Protein AF-K6ZWY1-F1 (afdb_monomer_lite)

Secondary structure (DSSP, 8-state):
-HHHHHHHHHHHHHHHHHHHHHHHHHHHHT--S-HHHHHHHHHHHHHTTT-S--HHHHHHHHHHHHTHHHHHHHHHHHHHTTHHHHHHHHHHHHHHHHHHHHHHHHHHHHHHHHH-TTTHHHHHHHHHHHHHHHHTT-

Sequence (138 aa):
MIRTWVRGIVGFTALCCIYFISLFCVHYFLIPFPPALIGIFILLIFLLPQRKVPTALTQSARPLLAHMGLFLLPALISVLLYGDLFLQHYMALIIAVLLSTIVSLGITLWLSQRILSGVQTAEQVTASITNERKDNGE

Structure (mmCIF, N/CA/C/O backbone):
data_AF-K6ZWY1-F1
#
_entry.id   AF-K6ZWY1-F1
#
loop_
_atom_site.group_PDB
_atom_site.id
_atom_site.type_symbol
_atom_site.label_atom_id
_atom_site.label_alt_id
_atom_site.label_comp_id
_atom_site.label_asym_id
_atom_site.label_entity_id
_atom_site.label_seq_id
_atom_site.pdbx_PDB_ins_code
_atom_site.Cartn_x
_atom_site.Cartn_y
_atom_site.Cartn_z
_atom_site.occupancy
_atom_site.B_iso_or_equiv
_atom_site.auth_seq_id
_atom_site.auth_comp_id
_atom_site.auth_asym_id
_atom_site.auth_atom_id
_atom_site.pdbx_PDB_model_num
ATOM 1 N N . MET A 1 1 ? -21.014 -22.723 14.190 1.00 54.94 1 MET A N 1
ATOM 2 C CA . MET A 1 1 ? -20.399 -22.644 12.844 1.00 54.94 1 MET A CA 1
ATOM 3 C C . MET A 1 1 ? -21.133 -21.694 11.891 1.00 54.94 1 MET A C 1
ATOM 5 O O . MET A 1 1 ? -20.483 -20.815 11.352 1.00 54.94 1 MET A O 1
ATOM 9 N N . ILE A 1 2 ? -22.463 -21.771 11.737 1.00 60.81 2 ILE A N 1
ATOM 10 C CA . ILE A 1 2 ? -23.239 -20.884 10.833 1.00 60.81 2 ILE A CA 1
ATOM 11 C C . ILE A 1 2 ? -23.092 -19.377 11.150 1.00 60.81 2 ILE A C 1
ATOM 13 O O . ILE A 1 2 ? -22.955 -18.549 10.255 1.00 60.81 2 ILE A O 1
ATOM 17 N N . ARG A 1 3 ? -23.063 -18.995 12.435 1.00 62.03 3 ARG A N 1
ATOM 18 C CA . ARG A 1 3 ? -23.113 -17.580 12.856 1.00 62.03 3 ARG A CA 1
ATOM 19 C C . ARG A 1 3 ? -21.853 -16.765 12.517 1.00 62.03 3 ARG A C 1
ATOM 21 O O . ARG A 1 3 ? -21.929 -15.546 12.434 1.00 62.03 3 ARG A O 1
ATOM 28 N N . THR A 1 4 ? -20.697 -17.407 12.340 1.00 66.44 4 THR A N 1
ATOM 29 C CA . THR A 1 4 ? -19.438 -16.742 11.946 1.00 66.44 4 THR A CA 1
ATOM 30 C C . THR A 1 4 ? -19.310 -16.588 10.432 1.00 66.44 4 THR A C 1
ATOM 32 O O . THR A 1 4 ? -18.688 -15.635 9.972 1.00 66.44 4 THR A O 1
ATOM 35 N N . TRP A 1 5 ? -19.953 -17.469 9.664 1.00 64.62 5 TRP A N 1
ATOM 36 C CA . TRP A 1 5 ? -20.068 -17.364 8.208 1.00 64.62 5 TRP A CA 1
ATOM 37 C C . TRP A 1 5 ? -20.982 -16.214 7.792 1.00 64.62 5 TRP A C 1
ATOM 39 O O . TRP A 1 5 ? -20.609 -15.409 6.944 1.00 64.62 5 TRP A O 1
ATOM 49 N N . VAL A 1 6 ? -22.125 -16.062 8.470 1.00 73.44 6 VAL A N 1
ATOM 50 C CA . VAL A 1 6 ? -23.040 -14.931 8.241 1.00 73.44 6 VAL A CA 1
ATOM 51 C C . VAL A 1 6 ? -22.335 -13.594 8.499 1.00 73.44 6 VAL A C 1
ATOM 53 O O . VAL A 1 6 ? -22.492 -12.654 7.729 1.00 73.44 6 VAL A O 1
ATOM 56 N N . ARG A 1 7 ? -21.486 -13.512 9.532 1.00 74.12 7 ARG A N 1
ATOM 57 C CA . ARG A 1 7 ? -20.698 -12.299 9.823 1.00 74.12 7 ARG A CA 1
ATOM 58 C C . ARG A 1 7 ? -19.667 -11.994 8.731 1.00 74.12 7 ARG A C 1
ATOM 60 O O . ARG A 1 7 ? -19.475 -10.825 8.422 1.00 74.12 7 ARG A O 1
ATOM 67 N N . GLY A 1 8 ? -19.048 -13.012 8.132 1.00 77.50 8 GLY A N 1
ATOM 68 C CA . GLY A 1 8 ? -18.159 -12.833 6.979 1.00 77.50 8 GLY A CA 1
ATOM 69 C C . GLY A 1 8 ? -18.906 -12.330 5.741 1.00 77.50 8 GLY A C 1
ATOM 70 O O . GLY A 1 8 ? -18.492 -11.367 5.113 1.00 77.50 8 GLY A O 1
ATOM 71 N N . ILE A 1 9 ? -20.072 -12.897 5.433 1.00 83.75 9 ILE A N 1
ATOM 72 C CA . ILE A 1 9 ? -20.880 -12.438 4.291 1.00 83.75 9 ILE A CA 1
ATOM 73 C C . ILE A 1 9 ? -21.325 -10.985 4.485 1.00 83.75 9 ILE A C 1
ATOM 75 O O . ILE A 1 9 ? -21.186 -10.179 3.574 1.00 83.75 9 ILE A O 1
ATOM 79 N N . VAL A 1 10 ? -21.778 -10.616 5.687 1.00 84.75 10 VAL A N 1
ATOM 80 C CA . VAL A 1 10 ? -22.159 -9.228 6.000 1.00 84.75 10 VAL A CA 1
ATOM 81 C C . VAL A 1 10 ? -20.975 -8.268 5.833 1.00 84.75 10 VAL A C 1
ATOM 83 O O . VAL A 1 10 ? -21.147 -7.176 5.297 1.00 84.75 10 VAL A O 1
ATOM 86 N N . GLY A 1 11 ? -19.771 -8.667 6.254 1.00 84.62 11 GLY A N 1
ATOM 87 C CA . GLY A 1 11 ? -18.563 -7.864 6.063 1.00 84.62 11 GLY A CA 1
ATOM 88 C C . GLY A 1 11 ? -18.199 -7.695 4.590 1.00 84.62 11 GLY A C 1
ATOM 89 O O . GLY A 1 11 ? -17.948 -6.573 4.154 1.00 84.62 11 GLY A O 1
ATOM 90 N N . PHE A 1 12 ? -18.219 -8.782 3.818 1.00 86.81 12 PHE A N 1
ATOM 91 C CA . PHE A 1 12 ? -17.948 -8.759 2.381 1.00 86.81 12 PHE A CA 1
ATOM 92 C C . PHE A 1 12 ? -18.961 -7.897 1.619 1.00 86.81 12 PHE A C 1
ATOM 94 O O . PHE A 1 12 ? -18.564 -7.032 0.842 1.00 86.81 12 PHE A O 1
ATOM 101 N N . THR A 1 13 ? -20.257 -8.049 1.903 1.00 89.94 13 THR A N 1
ATOM 102 C CA . THR A 1 13 ? -21.308 -7.213 1.309 1.00 89.94 13 THR A CA 1
ATOM 103 C C . THR A 1 13 ? -21.108 -5.740 1.654 1.00 89.94 13 THR A C 1
ATOM 105 O O . THR A 1 13 ? -21.207 -4.895 0.769 1.00 89.94 13 THR A O 1
ATOM 108 N N . ALA A 1 14 ? -20.760 -5.414 2.902 1.00 88.38 14 ALA A N 1
ATOM 109 C CA . ALA A 1 14 ? -20.471 -4.035 3.293 1.00 88.38 14 ALA A CA 1
ATOM 110 C C . ALA A 1 14 ? -19.263 -3.452 2.531 1.00 88.38 14 ALA A C 1
ATOM 112 O O . ALA A 1 14 ? -19.341 -2.326 2.041 1.00 88.38 14 ALA A O 1
ATOM 113 N N . LEU A 1 15 ? -18.180 -4.226 2.376 1.00 89.50 15 LEU A N 1
ATOM 114 C CA . LEU A 1 15 ? -17.003 -3.852 1.577 1.00 89.50 15 LEU A CA 1
ATOM 115 C C . LEU A 1 15 ? -17.368 -3.619 0.101 1.00 89.50 15 LEU A C 1
ATOM 117 O O . LEU A 1 15 ? -16.975 -2.601 -0.469 1.00 89.50 15 LEU A O 1
ATOM 121 N N . CYS A 1 16 ? -18.158 -4.510 -0.503 1.00 90.25 16 CYS A N 1
ATOM 122 C CA . CYS A 1 16 ? -18.638 -4.356 -1.878 1.00 90.25 16 CYS A CA 1
ATOM 123 C C . CYS A 1 16 ? -19.538 -3.130 -2.048 1.00 90.25 16 CYS A C 1
ATOM 125 O O . CYS A 1 16 ? -19.345 -2.375 -2.998 1.00 90.25 16 CYS A O 1
ATOM 127 N N . CYS A 1 17 ? -20.479 -2.891 -1.130 1.00 91.56 17 CYS A N 1
ATOM 128 C CA . CYS A 1 17 ? -21.318 -1.694 -1.153 1.00 91.56 17 CYS A CA 1
ATOM 129 C C . CYS A 1 17 ? -20.460 -0.426 -1.093 1.00 91.56 17 CYS A C 1
ATOM 131 O O . CYS A 1 17 ? -20.617 0.454 -1.933 1.00 91.56 17 CYS A O 1
ATOM 133 N N . ILE A 1 18 ? -19.504 -0.354 -0.164 1.00 91.31 18 ILE A N 1
ATOM 134 C CA . ILE A 1 18 ? -18.591 0.792 -0.050 1.00 91.31 18 ILE A CA 1
ATOM 135 C C . ILE A 1 18 ? -17.792 1.001 -1.337 1.00 91.31 18 ILE A C 1
ATOM 137 O O . ILE A 1 18 ? -17.680 2.135 -1.807 1.00 91.31 18 ILE A O 1
ATOM 141 N N . TYR A 1 19 ? -17.273 -0.071 -1.937 1.00 91.81 19 TYR A N 1
ATOM 142 C CA . TYR A 1 19 ? -16.568 0.018 -3.213 1.00 91.81 19 TYR A CA 1
ATOM 143 C C . TYR A 1 19 ? -17.478 0.544 -4.331 1.00 91.81 19 TYR A C 1
ATOM 145 O O . TYR A 1 19 ? -17.065 1.416 -5.089 1.00 91.81 19 TYR A O 1
ATOM 153 N N . PHE A 1 20 ? -18.730 0.086 -4.398 1.00 92.19 20 PHE A N 1
ATOM 154 C CA . PHE A 1 20 ? -19.693 0.519 -5.414 1.00 92.19 20 PHE A CA 1
ATOM 155 C C . PHE A 1 20 ? -20.093 1.992 -5.257 1.00 92.19 20 PHE A C 1
ATOM 157 O O . PHE A 1 20 ? -20.112 2.733 -6.238 1.00 92.19 20 PHE A O 1
ATOM 164 N N . ILE A 1 21 ? -20.333 2.445 -4.020 1.00 91.12 21 ILE A N 1
ATOM 165 C CA . ILE A 1 21 ? -20.537 3.870 -3.719 1.00 91.12 21 ILE A CA 1
ATOM 166 C C . ILE A 1 21 ? -19.304 4.682 -4.133 1.00 91.12 21 ILE A C 1
ATOM 168 O O . ILE A 1 21 ? -19.434 5.756 -4.715 1.00 91.12 21 ILE A O 1
ATOM 172 N N . SER A 1 22 ? -18.105 4.167 -3.862 1.00 90.94 22 SER A N 1
ATOM 173 C CA . SER A 1 22 ? -16.857 4.847 -4.217 1.00 90.94 22 SER A CA 1
ATOM 174 C C . SER A 1 22 ? -16.684 4.949 -5.731 1.00 90.94 22 SER A C 1
ATOM 176 O O . SER A 1 22 ? -16.309 6.005 -6.227 1.00 90.94 22 SER A O 1
ATOM 178 N N . LEU A 1 23 ? -17.015 3.887 -6.470 1.00 91.50 23 LEU A N 1
ATOM 179 C CA . LEU A 1 23 ? -17.001 3.858 -7.932 1.00 91.50 23 LEU A CA 1
ATOM 180 C C . LEU A 1 23 ? -17.960 4.898 -8.518 1.00 91.50 23 LEU A C 1
ATOM 182 O O . LEU A 1 23 ? -17.579 5.663 -9.401 1.00 91.50 23 LEU A O 1
ATOM 186 N N . PHE A 1 24 ? -19.182 4.954 -7.984 1.00 90.81 24 PHE A N 1
ATOM 187 C CA . PHE A 1 24 ? -20.179 5.944 -8.375 1.00 90.81 24 PHE A CA 1
ATOM 188 C C . PHE A 1 24 ? -19.669 7.364 -8.099 1.00 90.81 24 PHE A C 1
ATOM 190 O O . PHE A 1 24 ? -19.704 8.215 -8.980 1.00 90.81 24 PHE A O 1
ATOM 197 N N . CYS A 1 25 ? -19.098 7.605 -6.918 1.00 87.56 25 CYS A N 1
ATOM 198 C CA . CYS A 1 25 ? -18.538 8.904 -6.558 1.00 87.56 25 CYS A CA 1
ATOM 199 C C . CYS A 1 25 ? -17.401 9.329 -7.505 1.00 87.56 25 CYS A C 1
ATOM 201 O O . CYS A 1 25 ? -17.454 10.424 -8.058 1.00 87.56 25 CYS A O 1
ATOM 203 N N . VAL A 1 26 ? -16.422 8.450 -7.765 1.00 89.06 26 VAL A N 1
ATOM 204 C CA . VAL A 1 26 ? -15.314 8.716 -8.704 1.00 89.06 26 VAL A CA 1
ATOM 205 C C . VAL A 1 26 ? -15.836 9.056 -10.101 1.00 89.06 26 VAL A C 1
ATOM 207 O O . VAL A 1 26 ? -15.355 10.009 -10.711 1.00 89.06 26 VAL A O 1
ATOM 210 N N . HIS A 1 27 ? -16.828 8.308 -10.592 1.00 86.44 27 HIS A N 1
ATOM 211 C CA . HIS A 1 27 ? -17.398 8.526 -11.920 1.00 86.44 27 HIS A CA 1
ATOM 212 C C . HIS A 1 27 ? -18.105 9.883 -12.034 1.00 86.44 27 HIS A C 1
ATOM 214 O O . HIS A 1 27 ? -17.904 10.595 -13.014 1.00 86.44 27 HIS A O 1
ATOM 220 N N . TYR A 1 28 ? -18.879 10.274 -11.018 1.00 86.50 28 TYR A N 1
ATOM 221 C CA . TYR A 1 28 ? -19.583 11.561 -11.006 1.00 86.50 28 TYR A CA 1
ATOM 222 C C . TYR A 1 28 ? -18.647 12.758 -10.839 1.00 86.50 28 TYR A C 1
ATOM 224 O O . TYR A 1 28 ? -18.879 13.806 -11.435 1.00 86.50 28 TYR A O 1
ATOM 232 N N . PHE A 1 29 ? -17.599 12.618 -10.029 1.00 82.25 29 PHE A N 1
ATOM 233 C CA . PHE A 1 29 ? -16.664 13.705 -9.741 1.00 82.25 29 PHE A CA 1
ATOM 234 C C . PHE A 1 29 ? -15.498 13.801 -10.744 1.00 82.25 29 PHE A C 1
ATOM 236 O O . PHE A 1 29 ? -14.686 14.715 -10.628 1.00 82.25 29 PHE A O 1
ATOM 243 N N . LEU A 1 30 ? -15.397 12.872 -11.709 1.00 79.06 30 LEU A N 1
ATOM 244 C CA . LEU A 1 30 ? -14.290 12.756 -12.678 1.00 79.06 30 LEU A CA 1
ATOM 245 C C . LEU A 1 30 ? -12.891 12.802 -12.033 1.00 79.06 30 LEU A C 1
ATOM 247 O O . LEU A 1 30 ? -11.923 13.297 -12.610 1.00 79.06 30 LEU A O 1
ATOM 251 N N . ILE A 1 31 ? -12.770 12.276 -10.817 1.00 79.38 31 ILE A N 1
ATOM 252 C CA . ILE A 1 31 ? -11.514 12.287 -10.069 1.00 79.38 31 ILE A CA 1
ATOM 253 C C . ILE A 1 31 ? -10.580 11.179 -10.606 1.00 79.38 31 ILE A C 1
ATOM 255 O O . ILE A 1 31 ? -10.994 10.021 -10.658 1.00 79.38 31 ILE A O 1
ATOM 259 N N . PRO A 1 32 ? -9.304 11.465 -10.940 1.00 79.94 32 PRO A N 1
ATOM 260 C CA . PRO A 1 32 ? -8.363 10.481 -11.484 1.00 79.94 32 PRO A CA 1
ATOM 261 C C . PRO A 1 32 ? -7.731 9.598 -10.389 1.00 79.94 32 PRO A C 1
ATOM 263 O O . PRO A 1 32 ? -6.513 9.435 -10.340 1.00 79.94 32 PRO A O 1
ATOM 266 N N . PHE A 1 33 ? -8.536 9.034 -9.481 1.00 80.69 33 PHE A N 1
ATOM 267 C CA . PHE A 1 33 ? -8.044 8.164 -8.406 1.00 80.69 33 PHE A CA 1
ATOM 268 C C . PHE A 1 33 ? -8.692 6.774 -8.429 1.00 80.69 33 PHE A C 1
ATOM 270 O O . PHE A 1 33 ? -9.870 6.643 -8.771 1.00 80.69 33 PHE A O 1
ATOM 277 N N . PRO A 1 34 ? -7.957 5.724 -8.007 1.00 85.44 34 PRO A N 1
ATOM 278 C CA . PRO A 1 34 ? -8.528 4.403 -7.794 1.00 85.44 34 PRO A CA 1
ATOM 279 C C . PRO A 1 34 ? -9.737 4.465 -6.841 1.00 85.44 34 PRO A C 1
ATOM 281 O O . PRO A 1 34 ? -9.604 4.995 -5.733 1.00 85.44 34 PRO A O 1
ATOM 284 N N . PRO A 1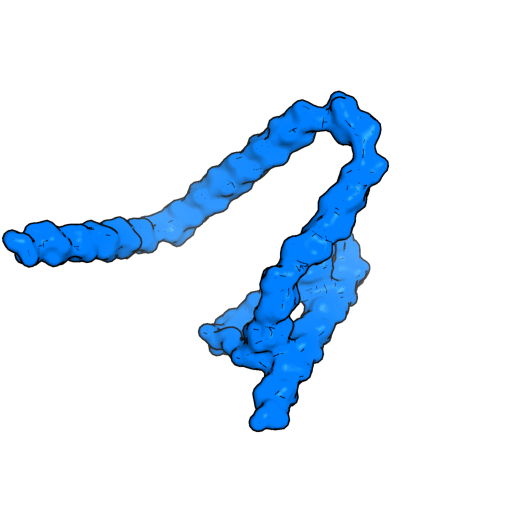 35 ? -10.884 3.851 -7.190 1.00 86.88 35 PRO A N 1
ATOM 285 C CA . PRO A 1 35 ? -12.070 3.815 -6.327 1.00 86.88 35 PRO A CA 1
ATOM 286 C C . PRO A 1 35 ? -11.792 3.235 -4.935 1.00 86.88 35 PRO A C 1
ATOM 288 O O . PRO A 1 35 ? -12.422 3.625 -3.955 1.00 86.88 35 PRO A O 1
ATOM 291 N N . ALA A 1 36 ? -10.803 2.341 -4.827 1.00 88.75 36 ALA A N 1
ATOM 292 C CA . ALA A 1 36 ? -10.359 1.768 -3.560 1.00 88.75 36 ALA A CA 1
ATOM 293 C C . ALA A 1 36 ? -9.840 2.824 -2.562 1.00 88.75 36 ALA A C 1
ATOM 295 O O . ALA A 1 36 ? -10.081 2.681 -1.364 1.00 88.75 36 ALA A O 1
ATOM 296 N N . LEU A 1 37 ? -9.184 3.897 -3.031 1.00 89.94 37 LEU A N 1
ATOM 297 C CA . LEU A 1 37 ? -8.725 4.981 -2.155 1.00 89.94 37 LEU A CA 1
ATOM 298 C C . LEU A 1 37 ? -9.916 5.732 -1.556 1.00 89.94 37 LEU A C 1
ATOM 300 O O . LEU A 1 37 ? -9.964 5.926 -0.344 1.00 89.94 37 LEU A O 1
ATOM 304 N N . ILE A 1 38 ? -10.913 6.074 -2.379 1.00 92.00 38 ILE A N 1
ATOM 305 C CA . ILE A 1 38 ? -12.152 6.706 -1.898 1.00 92.00 38 ILE A CA 1
ATOM 306 C C . ILE A 1 38 ? -12.871 5.792 -0.901 1.00 92.00 38 ILE A C 1
ATOM 308 O O . ILE A 1 38 ? -13.332 6.267 0.136 1.00 92.00 38 ILE A O 1
ATOM 312 N N . GLY A 1 39 ? -12.888 4.482 -1.152 1.00 90.62 39 GLY A N 1
ATOM 313 C CA . GLY A 1 39 ? -13.464 3.504 -0.231 1.00 90.62 39 GLY A CA 1
ATOM 314 C C . GLY A 1 39 ? -12.808 3.517 1.148 1.00 90.62 39 GLY A C 1
ATOM 315 O O . GLY A 1 39 ? -13.515 3.455 2.151 1.00 90.62 39 GLY A O 1
ATOM 316 N N . ILE A 1 40 ? -11.481 3.669 1.220 1.00 91.31 40 ILE A N 1
ATOM 317 C CA . ILE A 1 40 ? -10.760 3.809 2.495 1.00 91.31 40 ILE A CA 1
ATOM 318 C C . ILE A 1 40 ? -11.153 5.108 3.208 1.00 91.31 40 ILE A C 1
ATOM 320 O O . ILE A 1 40 ? -11.386 5.075 4.415 1.00 91.31 40 ILE A O 1
ATOM 324 N N . PHE A 1 41 ? -11.286 6.228 2.492 1.00 91.62 41 PHE A N 1
ATOM 325 C CA . PHE A 1 41 ? -11.746 7.493 3.082 1.00 91.62 41 PHE A CA 1
ATOM 326 C C . PHE A 1 41 ? -13.182 7.401 3.609 1.00 91.62 41 PHE A C 1
ATOM 328 O O . PHE A 1 41 ? -13.453 7.824 4.732 1.00 91.62 41 PHE A O 1
ATOM 335 N N . ILE A 1 42 ? -14.095 6.804 2.842 1.00 90.06 42 ILE A N 1
ATOM 336 C CA . ILE A 1 42 ? -15.482 6.588 3.271 1.00 90.06 42 ILE A CA 1
ATOM 337 C C . ILE A 1 42 ? -15.542 5.662 4.485 1.00 90.06 42 ILE A C 1
ATOM 339 O O . ILE A 1 42 ? -16.268 5.944 5.439 1.00 90.06 42 ILE A O 1
ATOM 343 N N . LEU A 1 43 ? -14.745 4.590 4.480 1.00 89.50 43 LEU A N 1
ATOM 344 C CA . LEU A 1 43 ? -14.665 3.661 5.596 1.00 89.50 43 LEU A CA 1
ATOM 345 C C . LEU A 1 43 ? -14.119 4.376 6.834 1.00 89.50 43 LEU A C 1
ATOM 347 O O . LEU A 1 43 ? -14.680 4.213 7.909 1.00 89.50 43 LEU A O 1
ATOM 351 N N . LEU A 1 44 ? -13.083 5.208 6.686 1.00 90.44 44 LEU A N 1
ATOM 352 C CA . LEU A 1 44 ? -12.515 6.013 7.768 1.00 90.44 44 LEU A CA 1
ATOM 353 C C . LEU A 1 44 ? -13.563 6.953 8.379 1.00 90.44 44 LEU A C 1
ATOM 355 O O . LEU A 1 44 ? -13.733 6.955 9.596 1.00 90.44 44 LEU A O 1
ATOM 359 N N . ILE A 1 45 ? -14.292 7.705 7.550 1.00 91.12 45 ILE A N 1
ATOM 360 C CA . ILE A 1 45 ? -15.364 8.618 7.987 1.00 91.12 45 ILE A CA 1
ATOM 361 C C . ILE A 1 45 ? -16.467 7.852 8.717 1.00 91.12 45 ILE A C 1
ATOM 363 O O . ILE A 1 45 ? -16.943 8.293 9.762 1.00 91.12 45 ILE A O 1
ATOM 367 N N . PHE A 1 46 ? -16.838 6.679 8.211 1.00 86.94 46 PHE A N 1
ATOM 368 C CA . PHE A 1 46 ? -17.849 5.833 8.835 1.00 86.94 46 PHE A CA 1
ATOM 369 C C . PHE A 1 46 ? -17.380 5.207 10.160 1.00 86.94 46 PHE A C 1
ATOM 371 O O . PHE A 1 46 ? -18.186 4.985 11.064 1.00 86.94 46 PHE A O 1
ATOM 378 N N . LEU A 1 47 ? -16.081 4.926 10.300 1.00 86.00 47 LEU A N 1
ATOM 379 C CA . LEU A 1 47 ? -15.510 4.258 11.473 1.00 86.00 47 LEU A CA 1
ATOM 380 C C . LEU A 1 47 ? -15.054 5.220 12.577 1.00 86.00 47 LEU A C 1
ATOM 382 O O . LEU A 1 47 ? -14.985 4.815 13.741 1.00 86.00 47 LEU A O 1
ATOM 386 N N . LEU A 1 48 ? -14.779 6.480 12.231 1.00 86.69 48 LEU A N 1
ATOM 387 C CA . LEU A 1 48 ? -14.420 7.560 13.158 1.00 86.69 48 LEU A CA 1
ATOM 388 C C . LEU A 1 48 ? -15.364 7.636 14.383 1.00 86.69 48 LEU A C 1
ATOM 390 O O . LEU A 1 48 ? -14.854 7.655 15.505 1.00 86.69 48 LEU A O 1
ATOM 394 N N . PRO A 1 49 ? -16.706 7.578 14.231 1.00 82.75 49 PRO A N 1
ATOM 395 C CA . PRO A 1 49 ? -17.644 7.559 15.357 1.00 82.75 49 PRO A CA 1
ATOM 396 C C . PRO A 1 49 ? -17.670 6.231 16.127 1.00 82.75 49 PRO A C 1
ATOM 398 O O . PRO A 1 49 ? -17.904 6.219 17.333 1.00 82.75 49 PRO A O 1
ATOM 401 N N 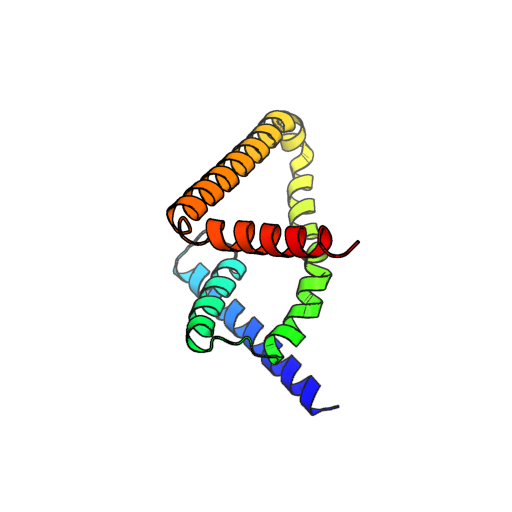. GLN A 1 50 ? -17.454 5.097 15.449 1.00 76.88 50 GLN A N 1
ATOM 402 C CA . GLN A 1 50 ? -17.570 3.769 16.065 1.00 76.88 50 GLN A CA 1
ATOM 403 C C . GLN A 1 50 ? -16.350 3.392 16.915 1.00 76.88 50 GLN A C 1
ATOM 405 O O . GLN A 1 50 ? -16.477 2.538 17.796 1.00 76.88 50 GLN A O 1
ATOM 410 N N . ARG A 1 51 ? -15.172 3.990 16.664 1.00 74.00 51 ARG A N 1
ATOM 411 C CA . ARG A 1 51 ? -13.889 3.753 17.372 1.00 74.00 51 ARG A CA 1
ATOM 412 C C . ARG A 1 51 ? -13.428 2.284 17.453 1.00 74.00 51 ARG A C 1
ATOM 414 O O . ARG A 1 51 ? -12.396 1.993 18.054 1.00 74.00 51 ARG A O 1
ATOM 421 N N . LYS A 1 52 ? -14.175 1.351 16.862 1.00 71.12 52 LYS A N 1
ATOM 422 C CA . LYS A 1 52 ? -13.927 -0.089 16.823 1.00 71.12 52 LYS A CA 1
ATOM 423 C C . LYS A 1 52 ? -14.219 -0.594 15.423 1.00 71.12 52 LYS A C 1
ATOM 425 O O . LYS A 1 52 ? -15.246 -0.260 14.843 1.00 71.12 52 LYS A O 1
ATOM 430 N N . VAL 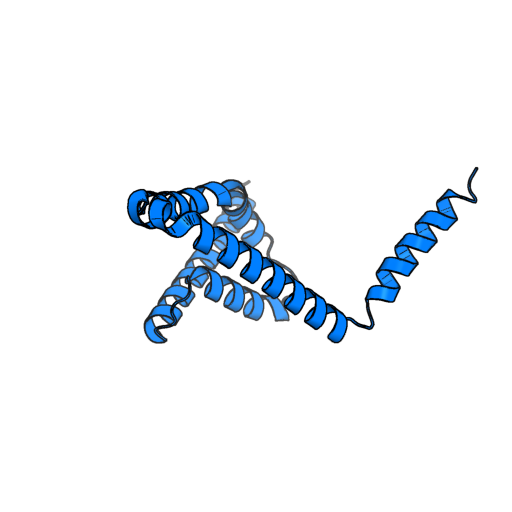A 1 53 ? -13.337 -1.448 14.912 1.00 75.19 53 VAL A N 1
ATOM 431 C CA . VAL A 1 53 ? -13.544 -2.118 13.628 1.00 75.19 53 VAL A CA 1
ATOM 432 C C . VAL A 1 53 ? -14.459 -3.332 13.838 1.00 75.19 53 VAL A C 1
ATOM 434 O O . VAL A 1 53 ? -14.117 -4.210 14.637 1.00 75.19 53 VAL A O 1
ATOM 437 N N . PRO A 1 54 ? -15.611 -3.429 13.148 1.00 77.12 54 PRO A N 1
ATOM 438 C CA . PRO A 1 54 ? -16.450 -4.618 13.170 1.00 77.12 54 PRO A CA 1
ATOM 439 C C . PRO A 1 54 ? -15.651 -5.875 12.810 1.00 77.12 54 PRO A C 1
ATOM 441 O O . PRO A 1 54 ? -14.993 -5.935 11.773 1.00 77.12 54 PRO A O 1
ATOM 444 N N . THR A 1 55 ? -15.773 -6.923 13.627 1.00 74.75 55 THR A N 1
ATOM 445 C CA . THR A 1 55 ? -15.126 -8.227 13.380 1.00 74.75 55 THR A CA 1
ATOM 446 C C . THR A 1 55 ? -15.561 -8.878 12.063 1.00 74.75 55 THR A C 1
ATOM 448 O O . THR A 1 55 ? -14.814 -9.653 11.478 1.00 74.75 55 THR A O 1
ATOM 451 N N . ALA A 1 56 ? -16.745 -8.519 11.563 1.00 78.94 56 ALA A N 1
ATOM 452 C CA . ALA A 1 56 ? -17.243 -8.905 10.245 1.00 78.94 56 ALA A CA 1
ATOM 453 C C . ALA A 1 56 ? -16.355 -8.382 9.097 1.00 78.94 56 ALA A C 1
ATOM 455 O O . ALA A 1 56 ? -16.006 -9.133 8.185 1.00 78.94 56 ALA A O 1
ATOM 456 N N . LEU A 1 57 ? -15.947 -7.109 9.158 1.00 79.19 57 LEU A N 1
ATOM 457 C CA . LEU A 1 57 ? -15.108 -6.479 8.134 1.00 79.19 57 LEU A CA 1
ATOM 458 C C . LEU A 1 57 ? -13.699 -7.073 8.145 1.00 79.19 57 LEU A C 1
ATOM 460 O O . LEU A 1 57 ? -13.170 -7.421 7.094 1.00 79.19 57 LEU A O 1
ATOM 464 N N . THR A 1 58 ? -13.112 -7.260 9.329 1.00 81.50 58 THR A N 1
ATOM 465 C CA . THR A 1 58 ? -11.751 -7.803 9.450 1.00 81.50 58 THR A CA 1
ATOM 466 C C . THR A 1 58 ? -11.662 -9.257 8.992 1.00 81.50 58 THR A C 1
ATOM 468 O O . THR A 1 58 ? -10.704 -9.622 8.313 1.00 81.50 58 THR A O 1
ATOM 471 N N . GLN A 1 59 ? -12.668 -10.082 9.294 1.00 81.62 59 GLN A N 1
ATOM 472 C CA . GLN A 1 59 ? -12.723 -11.474 8.839 1.00 81.62 59 GLN A CA 1
ATOM 473 C C . GLN A 1 59 ? -12.817 -11.579 7.307 1.00 81.62 59 GLN A C 1
ATOM 475 O O . GLN A 1 59 ? -12.225 -12.482 6.723 1.00 81.62 59 GLN A O 1
ATOM 480 N N . SER A 1 60 ? -13.512 -10.637 6.667 1.00 82.75 60 SER A N 1
ATOM 481 C CA . SER A 1 60 ? -13.721 -10.610 5.211 1.00 82.75 60 SER A CA 1
ATOM 482 C C . SER A 1 60 ? -12.540 -10.002 4.455 1.00 82.75 60 SER A C 1
ATOM 484 O O . SER A 1 60 ? -12.193 -10.463 3.372 1.00 82.75 60 SER A O 1
ATOM 486 N N . ALA A 1 61 ? -11.889 -8.992 5.037 1.00 83.56 61 ALA A N 1
ATOM 487 C CA . ALA A 1 61 ? -10.736 -8.325 4.439 1.00 83.56 61 ALA A CA 1
ATOM 488 C C . ALA A 1 61 ? -9.444 -9.150 4.554 1.00 83.56 61 ALA A C 1
ATOM 490 O O . ALA A 1 61 ? -8.596 -9.064 3.672 1.00 83.56 61 ALA A O 1
ATOM 491 N N . ARG A 1 62 ? -9.290 -9.971 5.606 1.00 83.62 62 ARG A N 1
ATOM 492 C CA . ARG A 1 62 ? -8.099 -10.813 5.841 1.00 83.62 62 ARG A CA 1
ATOM 493 C C . ARG A 1 62 ? -7.621 -11.612 4.619 1.00 83.62 62 ARG A C 1
ATOM 495 O O . ARG A 1 62 ? -6.443 -11.486 4.297 1.00 83.62 62 ARG A O 1
ATOM 502 N N . PRO A 1 63 ? -8.461 -12.412 3.935 1.00 81.88 63 PRO A N 1
ATOM 503 C CA . PRO A 1 63 ? -8.013 -13.166 2.763 1.00 81.88 63 PRO A CA 1
ATOM 504 C C . PRO A 1 63 ? -7.604 -12.254 1.600 1.00 81.88 63 PRO A C 1
ATOM 506 O O . PRO A 1 63 ? -6.640 -12.560 0.904 1.00 81.88 63 PRO A O 1
ATOM 509 N N . LEU A 1 64 ? -8.286 -11.119 1.420 1.00 82.81 64 LEU A N 1
ATOM 510 C CA . LEU A 1 64 ? -7.990 -10.151 0.363 1.00 82.81 64 LEU A CA 1
ATOM 511 C C . LEU A 1 64 ? -6.656 -9.433 0.612 1.00 82.81 64 LEU A C 1
ATOM 513 O O . LEU A 1 64 ? -5.858 -9.270 -0.305 1.00 82.81 64 LEU A O 1
ATOM 517 N N . LEU A 1 65 ? -6.388 -9.075 1.871 1.00 82.62 65 LEU A N 1
ATOM 518 C CA . LEU A 1 65 ? -5.116 -8.504 2.315 1.00 82.62 65 LEU A CA 1
ATOM 519 C C . LEU A 1 65 ? -3.970 -9.511 2.214 1.00 82.62 65 LEU A C 1
ATOM 521 O O . LEU A 1 65 ? -2.892 -9.153 1.753 1.00 82.62 65 LEU A O 1
ATOM 525 N N . ALA A 1 66 ? -4.207 -10.767 2.601 1.00 86.25 66 ALA A N 1
ATOM 526 C CA . ALA A 1 66 ? -3.207 -11.830 2.509 1.00 86.25 66 ALA A CA 1
ATOM 527 C C . ALA A 1 66 ? -2.736 -12.064 1.064 1.00 86.25 66 ALA A C 1
ATOM 529 O O . ALA A 1 66 ? -1.593 -12.449 0.845 1.00 86.25 66 ALA A O 1
ATOM 530 N N . HIS A 1 67 ? -3.598 -11.775 0.085 1.00 85.19 67 HIS A N 1
ATOM 531 C CA . HIS A 1 67 ? -3.301 -11.909 -1.339 1.00 85.19 67 HIS A CA 1
ATOM 532 C C . HIS A 1 67 ? -3.174 -10.556 -2.056 1.00 85.19 67 HIS A C 1
ATOM 534 O O . HIS A 1 67 ? -3.250 -10.515 -3.281 1.00 85.19 67 HIS A O 1
ATOM 540 N N . MET A 1 68 ? -2.931 -9.448 -1.338 1.00 84.69 68 MET A N 1
ATOM 541 C CA . MET A 1 68 ? -2.730 -8.115 -1.940 1.00 84.69 68 MET A CA 1
ATOM 542 C C . MET A 1 68 ? -1.664 -8.116 -3.047 1.00 84.69 68 MET A C 1
ATOM 544 O O . MET A 1 68 ? -1.827 -7.439 -4.060 1.00 84.69 68 MET A O 1
ATOM 548 N N . GLY A 1 69 ? -0.621 -8.940 -2.903 1.00 82.50 69 GLY A N 1
ATOM 549 C CA . GLY A 1 69 ? 0.399 -9.133 -3.936 1.00 82.50 69 GLY A CA 1
ATOM 550 C C . GLY A 1 69 ? -0.173 -9.583 -5.286 1.00 82.50 69 GLY A C 1
ATOM 551 O O . GLY A 1 69 ? 0.261 -9.082 -6.319 1.00 82.50 69 GLY A O 1
ATOM 552 N N . LEU A 1 70 ? -1.207 -10.438 -5.297 1.00 87.06 70 LEU A N 1
ATOM 553 C CA . LEU A 1 70 ? -1.864 -10.879 -6.535 1.00 87.06 70 LEU A CA 1
ATOM 554 C C . LEU A 1 70 ? -2.589 -9.741 -7.257 1.00 87.06 70 LEU A C 1
ATOM 556 O O . LEU A 1 70 ? -2.720 -9.808 -8.470 1.00 87.06 70 LEU A O 1
ATOM 560 N N . PHE A 1 71 ? -3.036 -8.700 -6.548 1.00 82.12 71 PHE A N 1
ATOM 561 C CA . PHE A 1 71 ? -3.639 -7.513 -7.168 1.00 82.12 71 PHE A CA 1
ATOM 562 C C . 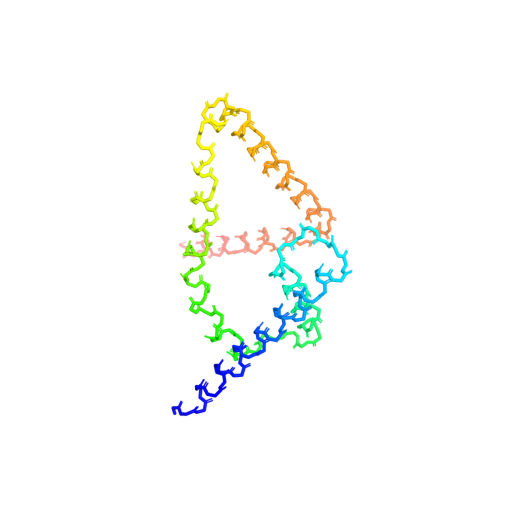PHE A 1 71 ? -2.589 -6.539 -7.713 1.00 82.12 71 PHE A C 1
ATOM 564 O O . PHE A 1 71 ? -2.864 -5.807 -8.662 1.00 82.12 71 PHE A O 1
ATOM 571 N N . LEU A 1 72 ? -1.379 -6.549 -7.148 1.00 86.31 72 LEU A N 1
ATOM 572 C CA . LEU A 1 72 ? -0.256 -5.749 -7.637 1.00 86.31 72 LEU A CA 1
ATOM 573 C C . LEU A 1 72 ? 0.358 -6.342 -8.904 1.00 86.31 72 LEU A C 1
ATOM 575 O O . LEU A 1 72 ? 0.759 -5.578 -9.778 1.00 86.31 72 LEU A O 1
ATOM 579 N N . LEU A 1 73 ? 0.386 -7.674 -9.038 1.00 90.81 73 LEU A N 1
ATOM 580 C CA . LEU A 1 73 ? 0.911 -8.332 -10.237 1.00 90.81 73 LEU A CA 1
ATOM 581 C C . LEU A 1 73 ? 0.292 -7.763 -11.530 1.00 90.81 73 LEU A C 1
ATOM 583 O O . LEU A 1 73 ? 1.068 -7.245 -12.325 1.00 90.81 73 LEU A O 1
ATOM 587 N N . PRO A 1 74 ? -1.044 -7.758 -11.734 1.00 85.00 74 PRO A N 1
ATOM 588 C CA . PRO A 1 74 ? -1.705 -7.187 -12.912 1.00 85.00 74 PRO A CA 1
ATOM 589 C C . PRO A 1 74 ? -1.280 -5.756 -13.250 1.00 85.00 74 PRO A C 1
ATOM 591 O O . PRO A 1 74 ? -1.062 -5.434 -14.417 1.00 85.00 74 PRO A O 1
ATOM 594 N N . ALA A 1 75 ? -1.120 -4.905 -12.236 1.00 84.94 75 ALA A N 1
ATOM 595 C CA . ALA A 1 75 ? -0.665 -3.534 -12.430 1.00 84.94 75 ALA A CA 1
ATOM 596 C C . ALA A 1 75 ? 0.806 -3.478 -12.883 1.00 84.94 75 ALA A C 1
ATOM 598 O O . ALA A 1 75 ? 1.149 -2.690 -13.761 1.00 84.94 75 ALA A O 1
ATOM 599 N N . LEU A 1 76 ? 1.664 -4.342 -12.334 1.00 88.19 76 LEU A N 1
ATOM 600 C CA . LEU A 1 76 ? 3.085 -4.412 -12.686 1.00 88.19 76 LEU A CA 1
ATOM 601 C C . LEU A 1 76 ? 3.302 -4.930 -14.113 1.00 88.19 76 LEU A C 1
ATOM 603 O O . LEU A 1 76 ? 3.998 -4.284 -14.895 1.00 88.19 76 LEU A O 1
ATOM 607 N N . ILE A 1 77 ? 2.673 -6.050 -14.487 1.00 91.00 77 ILE A N 1
ATOM 608 C CA . ILE A 1 77 ? 2.768 -6.593 -15.859 1.00 91.00 77 ILE A CA 1
ATOM 609 C C . ILE A 1 77 ? 2.235 -5.614 -16.909 1.00 91.00 77 ILE A C 1
ATOM 611 O O . ILE A 1 77 ? 2.774 -5.573 -18.013 1.00 91.00 77 ILE A O 1
ATOM 615 N N . SER A 1 78 ? 1.243 -4.784 -16.571 1.00 86.75 78 SER A N 1
ATOM 616 C CA . SER A 1 78 ? 0.758 -3.738 -17.479 1.00 86.75 78 SER A CA 1
ATOM 617 C C . SER A 1 78 ? 1.838 -2.717 -17.841 1.00 86.75 78 SER A C 1
ATOM 619 O O . SER A 1 78 ? 1.847 -2.227 -18.966 1.00 86.75 78 SER A O 1
ATOM 621 N N . VAL A 1 79 ? 2.730 -2.376 -16.909 1.00 85.81 79 VAL A N 1
ATOM 622 C CA . VAL A 1 79 ? 3.828 -1.428 -17.158 1.00 85.81 79 VAL A CA 1
ATOM 623 C C . VAL A 1 79 ? 4.930 -2.084 -17.989 1.00 85.81 79 VAL A C 1
ATOM 625 O O . VAL A 1 79 ? 5.465 -1.455 -18.899 1.00 85.81 79 VAL A O 1
ATOM 628 N N . LEU A 1 80 ? 5.226 -3.362 -17.731 1.00 86.69 80 LEU A N 1
ATOM 629 C CA . LEU A 1 80 ? 6.246 -4.119 -18.469 1.00 86.69 80 LEU A CA 1
ATOM 630 C C . LEU A 1 80 ? 5.919 -4.271 -19.965 1.00 86.69 80 LEU A C 1
ATOM 632 O O . LEU A 1 80 ? 6.833 -4.403 -20.774 1.00 86.69 80 LEU A O 1
ATOM 636 N N . LEU A 1 81 ? 4.637 -4.205 -20.344 1.00 86.88 81 LEU A N 1
ATOM 637 C CA . LEU A 1 81 ? 4.199 -4.258 -21.744 1.00 86.88 81 LEU A CA 1
ATOM 638 C C . LEU A 1 81 ? 4.681 -3.049 -22.574 1.00 86.88 81 LEU A C 1
ATOM 640 O O . LEU A 1 81 ? 4.811 -3.155 -23.788 1.00 86.88 81 LEU A O 1
ATOM 644 N N . TYR A 1 82 ? 5.007 -1.925 -21.925 1.00 83.69 82 TYR A N 1
ATOM 645 C CA . TYR A 1 82 ? 5.602 -0.732 -22.547 1.00 83.69 82 TYR A CA 1
ATOM 646 C C . TYR A 1 82 ? 7.144 -0.757 -22.498 1.00 83.69 82 TYR A C 1
ATOM 648 O O . TYR A 1 82 ? 7.795 0.290 -22.423 1.00 83.69 82 TYR A O 1
ATOM 656 N N . GLY A 1 83 ? 7.731 -1.959 -22.511 1.00 77.19 83 GLY A N 1
ATOM 657 C CA . GLY A 1 83 ? 9.149 -2.213 -22.248 1.00 77.19 83 GLY A CA 1
ATOM 658 C C . GLY A 1 83 ? 10.128 -1.378 -23.079 1.00 77.19 83 GLY A C 1
ATOM 659 O O . GLY A 1 83 ? 11.109 -0.897 -22.519 1.00 77.19 83 GLY A O 1
ATOM 660 N N . ASP A 1 84 ? 9.853 -1.124 -24.362 1.00 81.38 84 ASP A N 1
ATOM 661 C CA . ASP A 1 84 ? 10.745 -0.330 -25.226 1.00 81.38 84 ASP A CA 1
ATOM 662 C C . ASP A 1 84 ? 10.918 1.120 -24.742 1.00 81.38 84 ASP A C 1
ATOM 664 O O . ASP A 1 84 ? 12.039 1.621 -24.634 1.00 81.38 84 ASP A O 1
ATOM 668 N N . LEU A 1 85 ? 9.820 1.785 -24.361 1.00 80.25 85 LEU A N 1
ATOM 669 C CA . LEU A 1 85 ? 9.868 3.141 -23.795 1.00 80.25 85 LEU A CA 1
ATOM 670 C C . LEU A 1 85 ? 10.584 3.156 -22.440 1.00 80.25 85 LEU A C 1
ATOM 672 O O . LEU A 1 85 ? 11.301 4.107 -22.111 1.00 80.25 85 LEU A O 1
ATOM 676 N N . PHE A 1 86 ? 10.391 2.087 -21.665 1.00 83.25 86 PHE A N 1
ATOM 677 C CA . PHE A 1 86 ? 10.997 1.915 -20.354 1.00 83.25 86 PHE A CA 1
ATOM 678 C C . PHE A 1 86 ? 12.517 1.748 -20.462 1.00 83.25 86 PHE A C 1
ATOM 680 O O . PHE A 1 86 ? 13.252 2.426 -19.749 1.00 83.25 86 PHE A O 1
ATOM 687 N N . LEU A 1 87 ? 13.006 0.919 -21.390 1.00 82.81 87 LEU A N 1
ATOM 688 C CA . LEU A 1 87 ? 14.439 0.694 -21.617 1.00 82.81 87 LEU A CA 1
ATOM 689 C C . LEU A 1 87 ? 15.167 1.943 -22.122 1.00 82.81 87 LEU A C 1
ATOM 691 O O . LEU A 1 87 ? 16.351 2.114 -21.840 1.00 82.81 87 LEU A O 1
ATOM 695 N N . GLN A 1 88 ? 14.472 2.843 -22.813 1.00 88.94 88 GLN A N 1
ATOM 696 C CA . GLN A 1 88 ? 15.067 4.096 -23.271 1.00 88.94 88 GLN A CA 1
ATOM 697 C C . GLN A 1 88 ? 15.215 5.139 -22.141 1.00 88.94 88 GLN A C 1
ATOM 699 O O . GLN A 1 88 ? 16.130 5.957 -22.187 1.00 88.94 88 GLN A O 1
ATOM 704 N N . HIS A 1 89 ? 14.360 5.100 -21.106 1.00 89.25 89 HIS A N 1
ATOM 705 C CA . HIS A 1 89 ? 14.292 6.134 -20.053 1.00 89.25 89 HIS A CA 1
ATOM 706 C C . HIS A 1 89 ? 14.377 5.596 -18.610 1.00 89.25 89 HIS A C 1
ATOM 708 O O . HIS A 1 89 ? 14.088 6.323 -17.657 1.00 89.25 89 HIS A O 1
ATOM 714 N N . TYR A 1 90 ? 14.798 4.344 -18.413 1.00 88.44 90 TYR A N 1
ATOM 715 C CA . TYR A 1 90 ? 14.820 3.679 -17.102 1.00 88.44 90 TYR A CA 1
ATOM 716 C C . TYR A 1 90 ? 15.604 4.456 -16.035 1.00 88.44 90 TYR A C 1
ATOM 718 O O . TYR A 1 90 ? 15.180 4.507 -14.883 1.00 88.44 90 TYR A O 1
ATOM 726 N N . MET A 1 91 ? 16.710 5.111 -16.410 1.00 90.62 91 MET A N 1
ATOM 727 C CA . MET A 1 91 ? 17.487 5.951 -15.491 1.00 90.62 91 MET A CA 1
ATOM 728 C C . MET A 1 91 ? 16.681 7.139 -14.967 1.00 90.62 91 MET A C 1
ATOM 730 O O . MET A 1 91 ? 16.661 7.381 -13.761 1.00 90.62 91 MET A O 1
ATOM 734 N N . ALA A 1 92 ? 15.969 7.846 -15.847 1.00 92.69 92 ALA A N 1
ATOM 735 C CA . ALA A 1 92 ? 15.121 8.963 -15.445 1.00 92.69 92 ALA A CA 1
ATOM 736 C C . ALA A 1 92 ? 13.965 8.495 -14.545 1.00 92.69 92 ALA A C 1
ATOM 738 O O . ALA A 1 92 ? 13.656 9.160 -13.560 1.00 92.69 92 ALA A O 1
A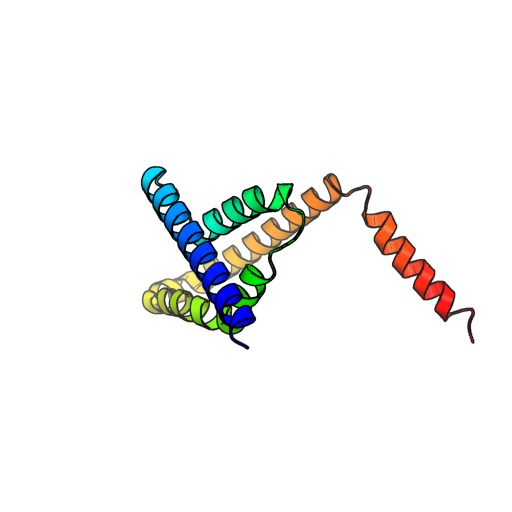TOM 739 N N . LEU A 1 93 ? 13.376 7.328 -14.832 1.00 90.44 93 LEU A N 1
ATOM 740 C CA . LEU A 1 93 ? 12.308 6.740 -14.015 1.00 90.44 93 LEU A CA 1
ATOM 741 C C . LEU A 1 93 ? 12.792 6.337 -12.620 1.00 90.44 93 LEU A C 1
ATOM 743 O O . LEU A 1 93 ? 12.146 6.680 -11.632 1.00 90.44 93 LEU A O 1
ATOM 747 N N . ILE A 1 94 ? 13.933 5.650 -12.524 1.00 92.50 94 ILE A N 1
ATOM 748 C CA . ILE A 1 94 ? 14.513 5.236 -11.239 1.00 92.50 94 ILE A CA 1
ATOM 749 C C . ILE A 1 94 ? 14.804 6.465 -10.378 1.00 92.50 94 ILE A C 1
ATOM 751 O O . ILE A 1 94 ? 14.393 6.508 -9.217 1.00 92.50 94 ILE A O 1
ATOM 755 N N . ILE A 1 95 ? 15.452 7.481 -10.955 1.00 95.81 95 ILE A N 1
ATOM 756 C CA . ILE A 1 95 ? 15.748 8.730 -10.248 1.00 95.81 95 ILE A CA 1
ATOM 757 C C . ILE A 1 95 ? 14.449 9.417 -9.825 1.00 95.81 95 ILE A C 1
ATOM 759 O O . ILE A 1 95 ? 14.330 9.783 -8.660 1.00 95.81 95 ILE A O 1
ATOM 763 N N . ALA A 1 96 ? 13.461 9.547 -10.714 1.00 95.00 96 ALA A N 1
ATOM 764 C CA . ALA A 1 96 ? 12.184 10.182 -10.394 1.00 95.00 96 ALA A CA 1
ATOM 765 C C . ALA A 1 96 ? 11.460 9.482 -9.233 1.00 95.00 96 ALA A C 1
ATOM 767 O O . ALA A 1 96 ? 11.022 10.161 -8.307 1.00 95.00 96 ALA A O 1
ATOM 768 N N . VAL A 1 97 ? 11.390 8.145 -9.240 1.00 93.19 97 VAL A N 1
ATOM 769 C CA . VAL A 1 97 ? 10.728 7.351 -8.189 1.00 93.19 97 VAL A CA 1
ATOM 770 C C . VAL A 1 97 ? 11.477 7.437 -6.859 1.00 93.19 97 VAL A C 1
ATOM 772 O O . VAL A 1 97 ? 10.853 7.611 -5.809 1.00 93.19 97 VAL A O 1
ATOM 775 N N . LEU A 1 98 ? 12.808 7.334 -6.873 1.00 96.50 98 LEU A N 1
ATOM 776 C CA . LEU A 1 98 ? 13.624 7.474 -5.663 1.00 96.50 98 LEU A CA 1
ATOM 777 C C . LEU A 1 98 ? 13.473 8.870 -5.065 1.00 96.50 98 LEU A C 1
ATOM 779 O O . LEU A 1 98 ? 13.171 9.000 -3.878 1.00 96.50 98 LEU A O 1
ATOM 783 N N . LEU A 1 99 ? 13.625 9.906 -5.892 1.00 97.06 99 LEU A N 1
ATOM 784 C CA . LEU A 1 99 ? 13.528 11.289 -5.445 1.00 97.06 99 LEU A CA 1
ATOM 785 C C . LEU A 1 99 ? 12.121 11.588 -4.916 1.00 97.06 99 LEU A C 1
ATOM 787 O O . LEU A 1 99 ? 11.993 12.139 -3.826 1.00 97.06 99 LEU A O 1
ATOM 791 N N . SER A 1 100 ? 11.064 11.170 -5.625 1.00 95.75 100 SER A N 1
ATOM 792 C CA . SER A 1 100 ? 9.682 11.386 -5.183 1.00 95.75 100 SER A CA 1
ATOM 793 C C . SER A 1 100 ? 9.384 10.665 -3.873 1.00 95.75 100 SER A C 1
ATOM 795 O O . SER A 1 100 ? 8.700 11.217 -3.015 1.00 95.75 100 SER A O 1
ATOM 797 N N . THR A 1 101 ? 9.912 9.453 -3.692 1.00 94.81 101 THR A N 1
ATOM 798 C CA . THR A 1 101 ? 9.707 8.669 -2.468 1.00 94.81 101 THR A CA 1
ATOM 799 C C . THR A 1 101 ? 10.422 9.313 -1.288 1.00 94.81 101 THR A C 1
ATOM 801 O O . THR A 1 101 ? 9.803 9.522 -0.247 1.00 94.81 101 THR A O 1
ATOM 804 N N . ILE A 1 102 ? 11.693 9.692 -1.454 1.00 97.00 102 ILE A N 1
ATOM 805 C CA . ILE A 1 102 ? 12.477 10.361 -0.406 1.00 97.00 102 ILE A CA 1
ATOM 806 C C . ILE A 1 102 ? 11.824 11.690 -0.022 1.00 97.00 102 ILE A C 1
ATOM 808 O O . ILE A 1 102 ? 11.646 11.964 1.164 1.00 97.00 102 ILE A O 1
ATOM 812 N N . VAL A 1 103 ? 11.414 12.490 -1.010 1.00 97.12 103 VAL A N 1
ATOM 813 C CA . VAL A 1 103 ? 10.731 13.768 -0.775 1.00 97.12 103 VAL A CA 1
ATOM 814 C C . VAL A 1 103 ? 9.390 13.547 -0.073 1.00 97.12 103 VAL A C 1
ATOM 816 O O . VAL A 1 103 ? 9.121 14.207 0.927 1.00 97.12 103 VAL A O 1
ATOM 819 N N . SER A 1 104 ? 8.573 12.592 -0.528 1.00 96.12 104 SER A N 1
ATOM 820 C CA . SER A 1 104 ? 7.292 12.270 0.108 1.00 96.12 104 SER A CA 1
ATOM 821 C C . SER A 1 104 ? 7.478 11.836 1.562 1.00 96.12 104 SER A C 1
ATOM 823 O O . SER A 1 104 ? 6.804 12.373 2.438 1.00 96.12 104 SER A O 1
ATOM 825 N N . LEU A 1 105 ? 8.404 10.912 1.844 1.00 94.19 105 LEU A N 1
ATOM 826 C 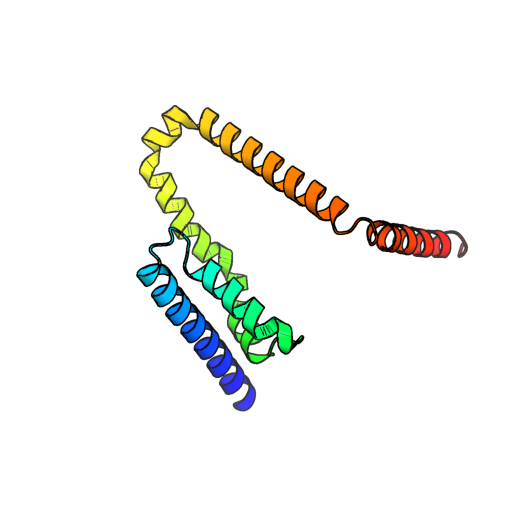CA . LEU A 1 105 ? 8.696 10.467 3.210 1.00 94.19 105 LEU A CA 1
ATOM 827 C C . LEU A 1 105 ? 9.243 11.608 4.068 1.00 94.19 105 LEU A C 1
ATOM 829 O O . LEU A 1 105 ? 8.823 11.748 5.212 1.00 94.19 105 LEU A O 1
ATOM 833 N N . GLY A 1 106 ? 10.133 12.439 3.523 1.00 95.06 106 GLY A N 1
ATOM 834 C CA . GLY A 1 106 ? 10.678 13.606 4.213 1.00 95.06 106 GLY A CA 1
ATOM 835 C C . GLY A 1 106 ? 9.591 14.607 4.606 1.00 95.06 106 GLY A C 1
ATOM 836 O O . GLY A 1 106 ? 9.548 15.045 5.754 1.00 95.06 106 GLY A O 1
ATOM 837 N N . ILE A 1 107 ? 8.662 14.909 3.693 1.00 94.81 107 ILE A N 1
ATOM 838 C CA . ILE A 1 107 ? 7.509 15.775 3.974 1.00 94.81 107 ILE A CA 1
ATOM 839 C C . ILE A 1 107 ? 6.594 15.130 5.019 1.00 94.81 107 ILE A C 1
ATOM 841 O O . ILE A 1 107 ? 6.173 15.810 5.954 1.00 94.81 107 ILE A O 1
ATOM 845 N N . THR A 1 108 ? 6.302 13.830 4.908 1.00 92.62 108 THR A N 1
ATOM 846 C CA . THR A 1 108 ? 5.487 13.106 5.896 1.00 92.62 108 THR A CA 1
ATOM 847 C C . THR A 1 108 ? 6.137 13.114 7.280 1.00 92.62 108 THR A C 1
ATOM 849 O O . THR A 1 108 ? 5.450 13.377 8.266 1.00 92.62 108 THR A O 1
ATOM 852 N N . LEU A 1 109 ? 7.449 12.879 7.367 1.00 91.56 109 LEU A N 1
ATOM 853 C CA . LEU A 1 109 ? 8.226 12.950 8.606 1.00 91.56 109 LEU A CA 1
ATOM 854 C C . LEU A 1 109 ? 8.179 14.356 9.196 1.00 91.56 109 LEU A C 1
ATOM 856 O O . LEU A 1 109 ? 7.852 14.511 10.368 1.00 91.56 109 LEU A O 1
ATOM 860 N N . TRP A 1 110 ? 8.438 15.379 8.385 1.00 92.50 110 TRP A N 1
ATOM 861 C CA . TRP A 1 110 ? 8.416 16.769 8.828 1.00 92.50 110 TRP A CA 1
ATOM 862 C C . TRP A 1 110 ? 7.032 17.193 9.329 1.00 92.50 110 TRP A C 1
ATOM 864 O O . TRP A 1 110 ? 6.903 17.779 10.405 1.00 92.50 110 TRP A O 1
ATOM 874 N N . LEU A 1 111 ? 5.978 16.848 8.585 1.00 91.62 111 LEU A N 1
ATOM 875 C CA . LEU A 1 111 ? 4.600 17.143 8.967 1.00 91.62 111 LEU A CA 1
ATOM 876 C C . LEU A 1 111 ? 4.210 16.397 10.248 1.00 91.62 111 LEU A C 1
ATOM 878 O O . LEU A 1 111 ? 3.599 16.987 11.138 1.00 91.62 111 LEU A O 1
ATOM 882 N N . SER A 1 112 ? 4.611 15.129 10.365 1.00 89.50 112 SER A N 1
ATOM 883 C CA . SER A 1 112 ? 4.414 14.330 11.573 1.00 89.50 112 SER A CA 1
ATOM 884 C C . SER A 1 112 ? 5.126 14.961 12.766 1.00 89.50 112 SER A C 1
ATOM 886 O O . SER A 1 112 ? 4.489 15.229 13.773 1.00 89.50 112 SER A O 1
ATOM 888 N N . GLN A 1 113 ? 6.404 15.325 12.655 1.00 87.19 113 GLN A N 1
ATOM 889 C CA . GLN A 1 113 ? 7.131 15.988 13.743 1.00 87.19 113 GLN A CA 1
ATOM 890 C C . GLN A 1 113 ? 6.495 17.327 14.138 1.00 87.19 113 GLN A C 1
ATOM 892 O O . GLN A 1 113 ? 6.475 17.675 15.318 1.00 87.19 113 GLN A O 1
ATOM 897 N N . ARG A 1 114 ? 5.933 18.066 13.177 1.00 86.06 114 ARG A N 1
ATOM 898 C CA . ARG A 1 114 ? 5.269 19.347 13.435 1.00 86.06 114 ARG A CA 1
ATOM 899 C C . ARG A 1 114 ? 3.941 19.187 14.177 1.00 86.06 114 ARG A C 1
ATOM 901 O O . ARG A 1 114 ? 3.678 19.975 15.080 1.00 86.06 114 ARG A O 1
ATOM 908 N N . ILE A 1 115 ? 3.131 18.186 13.826 1.00 85.81 115 ILE A N 1
ATOM 909 C CA . ILE A 1 115 ? 1.823 17.921 14.460 1.00 85.81 115 ILE A CA 1
ATOM 910 C C . ILE A 1 115 ? 1.969 17.109 15.759 1.00 85.81 115 ILE A C 1
ATOM 912 O O . ILE A 1 115 ? 1.201 17.290 16.700 1.00 85.81 115 ILE A O 1
ATOM 916 N N . LEU A 1 116 ? 2.971 16.234 15.823 1.00 75.19 116 LEU A N 1
ATOM 917 C CA . LEU A 1 116 ? 3.212 15.257 16.886 1.00 75.19 116 LEU A CA 1
ATOM 918 C C . LEU A 1 116 ? 4.418 15.615 17.772 1.00 75.19 116 LEU A C 1
ATOM 920 O O . LEU A 1 116 ? 4.956 14.754 18.470 1.00 75.19 116 LEU A O 1
ATOM 924 N N . SER A 1 117 ? 4.838 16.881 17.787 1.00 58.62 117 SER A N 1
ATOM 925 C CA . SER A 1 117 ? 5.924 17.413 18.629 1.00 58.62 117 SER A CA 1
ATOM 926 C C . SER A 1 117 ? 5.697 17.221 20.143 1.00 58.62 117 SER A C 1
ATOM 928 O O . SER A 1 117 ? 6.620 17.424 20.923 1.00 58.62 117 SER A O 1
ATOM 930 N N . GLY A 1 118 ? 4.517 16.748 20.568 1.00 58.00 118 GLY A N 1
ATOM 931 C CA . GLY A 1 118 ? 4.237 16.298 21.939 1.00 58.00 118 GLY A CA 1
ATOM 932 C C . GLY A 1 118 ? 4.345 14.783 22.203 1.00 58.00 118 GLY A C 1
ATOM 933 O O . GLY A 1 118 ? 4.243 14.378 23.355 1.00 58.00 118 GLY A O 1
ATOM 934 N N . VAL A 1 119 ? 4.529 13.926 21.187 1.00 60.34 119 VAL A N 1
ATOM 935 C CA . VAL A 1 119 ? 4.438 12.450 21.331 1.00 60.34 119 VAL A CA 1
ATOM 936 C C . VAL A 1 119 ? 5.803 11.747 21.297 1.00 60.34 119 VAL A C 1
ATOM 938 O O . VAL A 1 119 ? 5.960 10.697 21.915 1.00 60.34 119 VAL A O 1
ATOM 941 N N . GLN A 1 120 ? 6.822 12.341 20.664 1.00 57.38 120 GLN A N 1
ATOM 942 C CA . GLN A 1 120 ? 8.176 11.755 20.575 1.00 57.38 120 GLN A CA 1
ATOM 943 C C . GLN A 1 120 ? 8.849 11.566 21.944 1.00 57.38 120 GLN A C 1
ATOM 945 O O . GLN A 1 120 ? 9.601 10.613 22.140 1.00 57.38 120 GLN A O 1
ATOM 950 N N . THR A 1 121 ? 8.515 12.414 22.918 1.00 53.59 121 THR A N 1
ATOM 951 C CA . THR A 1 121 ? 8.994 12.281 24.297 1.00 53.59 121 THR A CA 1
ATOM 952 C C . THR A 1 121 ? 8.458 11.011 24.968 1.00 53.59 121 THR A C 1
ATOM 954 O O . THR A 1 121 ? 9.161 10.419 25.775 1.00 53.59 121 THR A O 1
ATOM 957 N N . ALA A 1 122 ? 7.260 10.525 24.619 1.00 56.19 122 ALA A N 1
ATOM 958 C CA . ALA A 1 122 ? 6.662 9.354 25.269 1.00 56.19 122 ALA A CA 1
ATOM 959 C C . ALA A 1 122 ? 7.268 8.017 24.796 1.00 56.19 122 ALA A C 1
ATOM 961 O O . ALA A 1 122 ? 7.455 7.111 25.610 1.00 56.19 122 ALA A O 1
ATOM 962 N N . GLU A 1 123 ? 7.614 7.888 23.509 1.00 62.34 123 GLU A N 1
ATOM 963 C CA . GLU A 1 123 ? 8.219 6.660 22.960 1.00 62.34 123 GLU A CA 1
ATOM 964 C C . GLU A 1 123 ? 9.694 6.518 23.379 1.00 62.34 123 GLU A C 1
ATOM 966 O O . GLU A 1 123 ? 10.119 5.438 23.787 1.00 62.34 123 GLU A O 1
ATOM 971 N N . GLN A 1 124 ? 10.444 7.627 23.401 1.00 58.38 124 GLN A N 1
ATOM 972 C CA . GLN A 1 124 ? 11.829 7.671 23.889 1.00 58.38 124 GLN A CA 1
ATOM 973 C C . GLN A 1 124 ? 11.921 7.421 25.410 1.00 58.38 124 GLN A C 1
ATOM 975 O O . GLN A 1 124 ? 12.774 6.651 25.843 1.00 58.38 124 GLN A O 1
ATOM 980 N N . VAL A 1 125 ? 11.008 7.984 26.219 1.00 60.22 125 VAL A N 1
ATOM 981 C CA . VAL A 1 125 ? 10.966 7.767 27.683 1.00 60.22 125 VAL A CA 1
ATOM 982 C C . VAL A 1 125 ? 10.523 6.341 28.044 1.00 60.22 125 VAL A C 1
ATOM 984 O O . VAL A 1 125 ? 11.042 5.748 28.986 1.00 60.22 125 VAL A O 1
ATOM 987 N N . THR A 1 126 ? 9.610 5.731 27.282 1.00 64.00 126 THR A N 1
ATOM 988 C CA . THR A 1 126 ? 9.200 4.332 27.526 1.00 64.00 126 THR A CA 1
ATOM 989 C C . THR A 1 126 ? 10.313 3.343 27.147 1.00 64.00 126 THR A C 1
ATOM 991 O O . THR A 1 126 ? 10.522 2.341 27.841 1.00 64.00 126 THR A O 1
ATOM 994 N N . ALA A 1 127 ? 11.068 3.642 26.082 1.00 64.88 127 ALA A N 1
ATOM 995 C CA . ALA A 1 127 ? 12.238 2.865 25.680 1.00 64.88 127 ALA A CA 1
ATOM 996 C C . ALA A 1 127 ? 13.402 2.996 26.682 1.00 64.88 127 ALA A C 1
ATOM 998 O O . ALA A 1 127 ? 14.059 1.995 26.970 1.00 64.88 127 ALA A O 1
ATOM 999 N N . SER A 1 128 ? 13.624 4.178 27.272 1.00 59.00 128 SER A N 1
ATOM 1000 C CA . SER A 1 128 ? 14.665 4.376 28.291 1.00 59.00 128 SER A CA 1
ATOM 1001 C C . SER A 1 128 ? 14.317 3.730 29.640 1.00 59.00 128 SER A C 1
ATOM 1003 O O . SER A 1 128 ? 15.172 3.067 30.219 1.00 59.00 128 SER A O 1
ATOM 1005 N N . ILE A 1 129 ? 13.057 3.802 30.098 1.00 65.00 129 ILE A N 1
ATOM 1006 C CA . ILE A 1 129 ? 12.605 3.165 31.357 1.00 65.00 129 ILE A CA 1
ATOM 1007 C C . ILE A 1 129 ? 12.694 1.630 31.286 1.00 65.00 129 ILE A C 1
ATOM 1009 O O . ILE A 1 129 ? 13.041 0.972 32.268 1.00 65.00 129 ILE A O 1
ATOM 1013 N N . THR A 1 130 ? 12.398 1.042 30.123 1.00 70.25 130 THR A N 1
ATOM 1014 C CA . THR A 1 130 ? 12.533 -0.411 29.911 1.00 70.25 130 THR A CA 1
ATOM 1015 C C . THR A 1 130 ? 14.003 -0.843 29.901 1.00 70.25 130 THR A C 1
ATOM 1017 O O . THR A 1 130 ? 14.319 -1.939 30.361 1.00 70.25 130 THR A O 1
ATOM 1020 N N . ASN A 1 131 ? 14.903 0.019 29.417 1.00 67.25 131 ASN A N 1
ATOM 1021 C CA . ASN A 1 131 ? 16.338 -0.251 29.385 1.00 67.25 131 ASN A CA 1
ATOM 1022 C C . ASN A 1 131 ? 16.979 -0.118 30.786 1.00 67.25 131 ASN A C 1
ATOM 1024 O O . ASN A 1 131 ? 17.687 -1.024 31.213 1.00 67.25 131 ASN A O 1
ATOM 1028 N N . GLU A 1 132 ? 16.628 0.909 31.572 1.00 61.88 132 GLU A N 1
ATOM 1029 C CA . GLU A 1 132 ? 17.084 1.059 32.973 1.00 61.88 132 GLU A CA 1
ATOM 1030 C C . GLU A 1 132 ? 16.588 -0.057 33.913 1.00 61.88 132 GLU A C 1
ATOM 1032 O O . GLU A 1 132 ? 17.259 -0.412 34.885 1.00 61.88 132 GLU A O 1
ATOM 1037 N N . ARG A 1 133 ? 15.416 -0.646 33.637 1.00 61.69 133 ARG A N 1
ATOM 1038 C CA . ARG A 1 133 ? 14.913 -1.820 34.375 1.00 61.69 133 ARG A CA 1
ATOM 1039 C C . ARG A 1 133 ? 15.695 -3.101 34.087 1.00 61.69 133 ARG A C 1
ATOM 1041 O O . ARG A 1 133 ? 15.622 -4.018 34.900 1.00 61.69 133 ARG A O 1
ATOM 1048 N N . LYS A 1 134 ? 16.382 -3.178 32.946 1.00 58.44 134 LYS A N 1
ATOM 1049 C CA . LYS A 1 134 ? 17.171 -4.346 32.540 1.00 58.44 134 LYS A CA 1
ATOM 1050 C C . LYS A 1 134 ? 18.600 -4.296 33.096 1.00 58.44 134 LYS A C 1
ATOM 1052 O O . LYS A 1 134 ? 19.157 -5.349 33.355 1.00 58.44 134 LYS A O 1
ATOM 1057 N N . ASP A 1 135 ? 19.136 -3.096 33.315 1.00 59.47 135 ASP A N 1
ATOM 1058 C CA . ASP A 1 135 ? 20.487 -2.860 33.851 1.00 59.47 135 ASP A CA 1
ATOM 1059 C C . ASP A 1 135 ? 20.563 -3.021 35.387 1.00 59.47 135 ASP A C 1
ATOM 1061 O O . ASP A 1 135 ? 21.509 -3.586 35.913 1.00 59.47 135 ASP A O 1
ATOM 1065 N N . ASN A 1 136 ? 19.510 -2.643 36.126 1.00 59.81 136 ASN A N 1
ATOM 1066 C CA . ASN A 1 136 ? 19.456 -2.756 37.598 1.00 59.81 136 ASN A CA 1
ATOM 1067 C C . ASN A 1 136 ? 19.014 -4.142 38.130 1.00 59.81 136 ASN A C 1
ATOM 1069 O O . ASN A 1 136 ? 18.571 -4.253 39.277 1.00 59.81 136 ASN A O 1
ATOM 1073 N N . GLY A 1 137 ? 19.022 -5.173 37.282 1.00 58.03 137 GLY A N 1
ATOM 1074 C CA . GLY A 1 137 ? 18.504 -6.513 37.584 1.00 58.03 137 GLY A CA 1
ATOM 1075 C C . GLY A 1 137 ? 19.532 -7.646 37.508 1.00 58.03 137 GLY A C 1
ATOM 1076 O O . GLY A 1 137 ? 19.115 -8.800 37.614 1.00 58.03 137 GLY A O 1
ATOM 1077 N N . GLU A 1 138 ? 20.817 -7.332 37.315 1.00 50.19 138 GLU A N 1
ATOM 1078 C CA . GLU A 1 138 ? 21.941 -8.286 37.352 1.00 50.19 138 GLU A CA 1
ATOM 1079 C C . GLU A 1 138 ? 22.772 -8.142 38.635 1.00 50.19 138 GLU A C 1
ATOM 1081 O O . GLU A 1 138 ? 23.082 -6.994 39.028 1.00 50.19 138 GLU A O 1
#

Radius of gyration: 22.09 Å; chains: 1; bounding box: 45×42×63 Å

pLDDT: mean 81.61, std 11.83, range [50.19, 97.12]

Foldseek 3Di:
DVVLVVLQVVLQVVLVVLLVVLVVVCVVVVDPDRSVVVSVVVVCVVCVVVVDDRPSNCSNCVVVVVVVVVVVVVVVVVVCVVVVVCVVCVVVVVCVVVVVVVVVVVVVVVVCCVVVVPPVVVVVVVVVVVVVVVVVPD

Organism: NCBI:txid1121922

InterPro domains:
  IPR005538 LrgA/CidA family [PF03788] (20-111)
  IPR005538 LrgA/CidA family [PTHR33931] (1-120)